Protein AF-A0A920AQN6-F1 (afdb_monomer_lite)

Radius of gyration: 15.62 Å; chains: 1; bounding box: 36×20×53 Å

Sequence (70 aa):
MVKVKGEGVLAIAKAKIKFGEQSLEKKVRKDDFKVSFKIKLKSGEGQHFQSWFEGEQINMGAYYIKILKK

pLDDT: mean 70.8, std 15.91, range [30.91, 92.75]

Foldseek 3Di:
DDPPPPDDDFFFQKKWKDWPPDIDMDGDDPPDPDDDDDDDDDDDPPIWIFIFTDGDDDGPDTDTDDDDDD

Secondary structure (DSSP, 8-state):
-----------EEEEEEEETTEEEEEE--TT-S-----------TT--EEEEEEESS--B----B-----

Structure (mmCIF, N/CA/C/O backbone):
data_AF-A0A920AQN6-F1
#
_entry.id   AF-A0A920AQN6-F1
#
loop_
_atom_site.group_PDB
_atom_site.id
_atom_site.type_symbol
_atom_site.label_atom_id
_atom_site.label_alt_id
_atom_site.label_comp_id
_atom_site.label_asym_id
_atom_site.label_entity_id
_atom_site.label_seq_id
_atom_site.pdbx_PDB_ins_code
_atom_site.Cartn_x
_atom_site.Cartn_y
_atom_site.Cartn_z
_atom_site.occupancy
_atom_site.B_iso_or_equiv
_atom_site.auth_seq_id
_atom_site.auth_comp_id
_atom_site.auth_asym_id
_atom_site.auth_atom_id
_atom_site.pdbx_PDB_model_num
ATOM 1 N N . MET A 1 1 ? -4.182 4.584 -37.908 1.00 37.38 1 MET A N 1
ATOM 2 C CA . MET A 1 1 ? -3.689 3.756 -36.782 1.00 37.38 1 MET A CA 1
ATOM 3 C C . MET A 1 1 ? -2.585 4.516 -36.068 1.00 37.38 1 MET A C 1
ATOM 5 O O . MET A 1 1 ? -1.509 4.660 -36.632 1.00 37.38 1 MET A O 1
ATOM 9 N N . VAL A 1 2 ? -2.845 5.039 -34.869 1.00 30.91 2 VAL A N 1
ATOM 10 C CA . VAL A 1 2 ? -1.802 5.685 -34.058 1.00 30.91 2 VAL A CA 1
ATOM 11 C C . VAL A 1 2 ? -1.065 4.586 -33.293 1.00 30.91 2 VAL A C 1
ATOM 13 O O . VAL A 1 2 ? -1.639 3.943 -32.419 1.00 30.91 2 VAL A O 1
ATOM 16 N N . LYS A 1 3 ? 0.196 4.327 -33.661 1.00 34.56 3 LYS A N 1
ATOM 17 C CA . LYS A 1 3 ? 1.112 3.495 -32.872 1.00 34.56 3 LYS A CA 1
ATOM 18 C C . LYS A 1 3 ? 1.517 4.297 -31.640 1.00 34.56 3 LYS A C 1
ATOM 20 O O . LYS A 1 3 ? 2.420 5.124 -31.716 1.00 34.56 3 LYS A O 1
ATOM 25 N N . VAL A 1 4 ? 0.862 4.044 -30.514 1.00 46.97 4 VAL A N 1
ATOM 26 C CA . VAL A 1 4 ? 1.384 4.472 -29.215 1.00 46.97 4 VAL A CA 1
ATOM 27 C C . VAL A 1 4 ? 2.598 3.585 -28.932 1.00 46.97 4 VAL A C 1
ATOM 29 O O . VAL A 1 4 ? 2.456 2.412 -28.594 1.00 46.97 4 VAL A O 1
ATOM 32 N N . LYS A 1 5 ? 3.809 4.111 -29.160 1.00 39.56 5 LYS A N 1
ATOM 33 C CA . LYS A 1 5 ? 5.024 3.545 -28.565 1.00 39.56 5 LYS A CA 1
ATOM 34 C C . LYS A 1 5 ? 4.827 3.659 -27.055 1.00 39.56 5 LYS A C 1
ATOM 36 O O . LYS A 1 5 ? 4.764 4.769 -26.544 1.00 39.56 5 LYS A O 1
ATOM 41 N N . GLY A 1 6 ? 4.643 2.529 -26.376 1.00 42.75 6 GLY A N 1
ATOM 42 C CA . GLY A 1 6 ? 4.539 2.477 -24.921 1.00 42.75 6 GLY A CA 1
ATOM 43 C C . GLY A 1 6 ? 5.874 2.867 -24.300 1.00 42.75 6 GLY A C 1
ATOM 44 O O . GLY A 1 6 ? 6.708 2.006 -24.035 1.00 42.75 6 GLY A O 1
ATOM 45 N N . GLU A 1 7 ? 6.095 4.167 -24.141 1.00 42.22 7 GLU A N 1
ATOM 46 C CA . GLU A 1 7 ? 7.130 4.702 -23.266 1.00 42.22 7 GLU A CA 1
ATOM 47 C C . GLU A 1 7 ? 6.851 4.208 -21.840 1.00 42.22 7 GLU A C 1
ATOM 49 O O . GLU A 1 7 ? 5.698 4.084 -21.427 1.00 42.22 7 GLU A O 1
ATOM 54 N N . GLY A 1 8 ? 7.926 3.800 -21.163 1.00 46.25 8 GLY A N 1
ATOM 55 C CA . GLY A 1 8 ? 7.953 2.864 -20.041 1.00 46.25 8 GLY A CA 1
ATOM 56 C C . GLY A 1 8 ? 6.790 2.967 -19.059 1.00 46.25 8 GLY A C 1
ATOM 57 O O . GLY A 1 8 ? 6.582 3.991 -18.413 1.00 46.25 8 GLY A O 1
ATOM 58 N N . VAL A 1 9 ? 6.085 1.846 -18.880 1.00 55.75 9 VAL A N 1
ATOM 59 C CA . VAL A 1 9 ? 5.267 1.621 -17.685 1.00 55.75 9 VAL A CA 1
ATOM 60 C C . VAL A 1 9 ? 6.163 1.910 -16.484 1.00 55.75 9 VAL A C 1
ATOM 62 O O . VAL A 1 9 ? 7.221 1.294 -16.353 1.00 55.75 9 VAL A O 1
ATOM 65 N N . LEU A 1 10 ? 5.769 2.875 -15.652 1.00 60.75 10 LEU A N 1
ATOM 66 C CA . LEU A 1 10 ? 6.491 3.228 -14.434 1.00 60.75 10 LEU A CA 1
ATOM 67 C C . LEU A 1 10 ? 6.811 1.945 -13.666 1.00 60.75 10 LEU A C 1
ATOM 69 O O . LEU A 1 10 ? 5.905 1.165 -13.369 1.00 60.75 10 LEU A O 1
ATOM 73 N N . ALA A 1 11 ? 8.096 1.704 -13.393 1.00 71.75 11 ALA A N 1
ATOM 74 C CA . ALA A 1 11 ? 8.558 0.502 -12.709 1.00 71.75 11 ALA A CA 1
ATOM 75 C C . ALA A 1 11 ? 8.161 0.559 -11.225 1.00 71.75 11 ALA A C 1
ATOM 77 O O . ALA A 1 11 ? 8.973 0.857 -10.349 1.00 71.75 11 ALA A O 1
ATOM 78 N N . ILE A 1 12 ? 6.878 0.328 -10.948 1.00 78.12 12 ILE A N 1
ATOM 79 C CA . ILE A 1 12 ? 6.332 0.201 -9.602 1.00 78.12 12 ILE A CA 1
ATOM 80 C C . ILE A 1 12 ? 6.806 -1.139 -9.047 1.00 78.12 12 ILE A C 1
ATOM 82 O O . ILE A 1 12 ? 6.467 -2.197 -9.572 1.00 78.12 12 ILE A O 1
ATOM 86 N N . ALA A 1 13 ? 7.578 -1.091 -7.966 1.00 84.88 13 ALA A N 1
ATOM 87 C CA . ALA A 1 13 ? 8.104 -2.278 -7.301 1.00 84.88 13 ALA A CA 1
ATOM 88 C C . ALA A 1 13 ? 7.288 -2.645 -6.056 1.00 84.88 13 ALA A C 1
ATOM 90 O O . ALA A 1 13 ? 7.224 -3.818 -5.670 1.00 84.88 13 ALA A O 1
ATOM 91 N N . LYS A 1 14 ? 6.673 -1.651 -5.401 1.00 88.62 14 LYS A N 1
ATOM 92 C CA . LYS A 1 14 ? 5.876 -1.853 -4.188 1.00 88.62 14 LYS A CA 1
ATOM 93 C C . LYS A 1 14 ? 4.644 -0.965 -4.161 1.00 88.62 14 LYS A C 1
ATOM 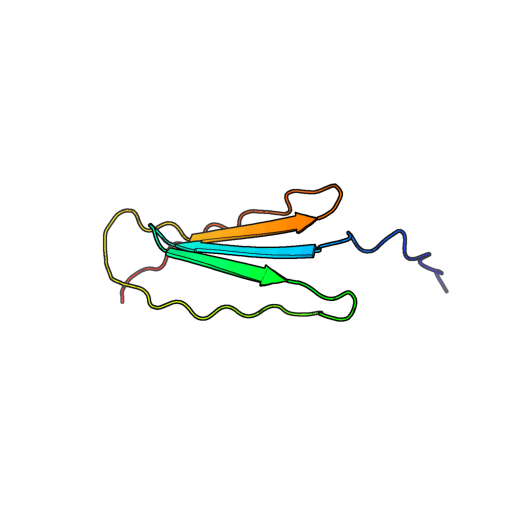95 O O . LYS A 1 14 ? 4.674 0.186 -4.583 1.00 88.62 14 LYS A O 1
ATOM 100 N N . ALA A 1 15 ? 3.589 -1.499 -3.567 1.00 87.94 15 ALA A N 1
ATOM 101 C CA . ALA A 1 15 ? 2.425 -0.751 -3.133 1.00 87.94 15 ALA A CA 1
ATOM 102 C C . ALA A 1 15 ? 2.379 -0.775 -1.606 1.00 87.94 15 ALA A C 1
ATOM 104 O O . ALA A 1 15 ? 2.666 -1.808 -0.988 1.00 87.94 15 ALA A O 1
ATOM 105 N N . LYS A 1 16 ? 2.001 0.345 -0.999 1.00 88.81 16 LYS A N 1
ATOM 106 C CA . LYS A 1 16 ? 1.869 0.478 0.449 1.00 88.81 16 LYS A CA 1
ATOM 107 C C . LYS A 1 16 ? 0.577 1.191 0.803 1.00 88.81 16 LYS A C 1
ATOM 109 O O . LYS A 1 16 ? 0.116 2.067 0.070 1.00 88.81 16 LYS A O 1
ATOM 114 N N . ILE A 1 17 ? 0.003 0.809 1.937 1.00 87.25 17 ILE A N 1
ATOM 115 C CA . ILE A 1 17 ? -1.098 1.535 2.562 1.00 87.25 17 ILE A CA 1
ATOM 116 C C . ILE A 1 17 ? -0.793 1.779 4.035 1.00 87.25 17 ILE A C 1
ATOM 118 O O . ILE A 1 17 ? -0.161 0.951 4.692 1.00 87.25 17 ILE A O 1
ATOM 122 N N . LYS A 1 18 ? -1.296 2.890 4.564 1.00 86.06 18 LYS A N 1
ATOM 123 C CA . LYS A 1 18 ? -1.278 3.216 5.987 1.00 86.06 18 LYS A CA 1
ATOM 124 C C . LYS A 1 18 ? -2.649 3.708 6.422 1.00 86.06 18 LYS A C 1
ATOM 126 O O . LYS A 1 18 ? -3.309 4.455 5.704 1.00 86.06 18 LYS A O 1
ATOM 131 N N . PHE A 1 19 ? -3.071 3.281 7.603 1.00 82.56 19 PHE A N 1
ATOM 132 C CA . PHE A 1 19 ? -4.293 3.734 8.246 1.00 82.56 19 PHE A CA 1
ATOM 133 C C . PHE A 1 19 ? -4.058 3.858 9.752 1.00 82.56 19 PHE A C 1
ATOM 135 O O . PHE A 1 19 ? -3.909 2.853 10.454 1.00 82.56 19 PHE A O 1
ATOM 142 N N . GLY A 1 20 ? -3.973 5.096 10.246 1.00 80.75 20 GLY A N 1
ATOM 143 C CA . GLY A 1 20 ? -3.492 5.357 11.606 1.00 80.75 20 GLY A CA 1
ATOM 144 C C . GLY A 1 20 ? -2.077 4.795 11.804 1.00 80.75 20 GLY A C 1
ATOM 145 O O . GLY A 1 20 ? -1.164 5.128 11.049 1.00 80.75 20 GLY A O 1
ATOM 146 N N . GLU A 1 21 ? -1.905 3.909 12.787 1.00 83.00 21 GLU A N 1
ATOM 147 C CA . GLU A 1 21 ? -0.634 3.220 13.074 1.00 83.00 21 GLU A CA 1
ATOM 148 C C . GLU A 1 21 ? -0.421 1.939 12.248 1.00 83.00 21 GLU A C 1
ATOM 150 O O . GLU A 1 21 ? 0.684 1.403 12.204 1.00 83.00 21 GLU A O 1
ATOM 155 N N . GLN A 1 22 ? -1.458 1.430 11.573 1.00 85.62 22 GLN A N 1
ATOM 156 C CA . GLN A 1 22 ? -1.347 0.208 10.776 1.00 85.62 22 GLN A CA 1
ATOM 157 C C . GLN A 1 22 ? -0.735 0.526 9.409 1.00 85.62 22 GLN A C 1
ATOM 159 O O . GLN A 1 22 ? -1.252 1.376 8.686 1.00 85.62 22 GLN A O 1
ATOM 164 N N . SER A 1 23 ? 0.326 -0.189 9.030 1.00 88.94 23 SER A N 1
ATOM 165 C CA . SER A 1 23 ? 0.972 -0.091 7.717 1.00 88.94 23 SER A CA 1
ATOM 166 C C . SER A 1 23 ? 1.076 -1.473 7.076 1.00 88.94 23 SER A C 1
ATOM 168 O O . SER A 1 23 ? 1.390 -2.450 7.756 1.00 88.94 23 SER A O 1
ATOM 170 N N . LEU A 1 24 ? 0.792 -1.565 5.777 1.00 91.06 24 LEU A N 1
ATOM 171 C CA . LEU A 1 24 ? 0.890 -2.796 4.994 1.00 91.06 24 LEU A CA 1
ATOM 172 C C . LEU A 1 24 ? 1.622 -2.518 3.683 1.00 91.06 24 LEU A C 1
ATOM 174 O O .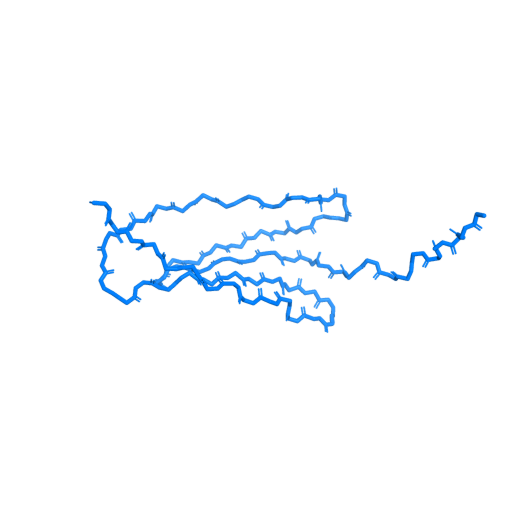 LEU A 1 24 ? 1.370 -1.505 3.032 1.00 91.06 24 LEU A O 1
ATOM 178 N N . GLU A 1 25 ? 2.466 -3.456 3.257 1.00 92.75 25 GLU A N 1
ATOM 179 C CA . GLU A 1 25 ? 3.170 -3.388 1.975 1.00 92.75 25 GLU A CA 1
ATOM 180 C C . GLU A 1 25 ? 3.034 -4.680 1.167 1.00 92.75 25 GLU A C 1
ATOM 182 O O . GLU A 1 25 ? 2.887 -5.774 1.716 1.00 92.75 25 GLU A O 1
ATOM 187 N N . LYS A 1 26 ? 3.069 -4.544 -0.161 1.00 91.50 26 LYS A N 1
ATOM 188 C CA . LYS A 1 26 ? 3.112 -5.657 -1.111 1.00 91.50 26 LYS A CA 1
ATOM 189 C C . LYS A 1 26 ? 4.071 -5.344 -2.250 1.00 91.50 26 LYS A C 1
ATOM 191 O O . LYS A 1 26 ? 4.087 -4.225 -2.758 1.00 91.50 26 LYS A O 1
ATOM 196 N N . LYS A 1 27 ? 4.839 -6.353 -2.668 1.00 90.31 27 LYS A N 1
ATOM 197 C CA . LYS A 1 27 ? 5.601 -6.302 -3.922 1.00 90.31 27 LYS A CA 1
ATOM 198 C C . LYS A 1 27 ? 4.631 -6.317 -5.103 1.00 90.31 27 LYS A C 1
ATOM 200 O O . LYS A 1 27 ? 3.625 -7.020 -5.042 1.00 90.31 27 LYS A O 1
ATOM 205 N N . VAL A 1 28 ? 4.960 -5.557 -6.138 1.00 85.44 28 VAL A N 1
ATOM 206 C CA . VAL A 1 28 ? 4.216 -5.476 -7.397 1.00 85.44 28 VAL A CA 1
ATOM 207 C C . VAL A 1 28 ? 5.057 -6.145 -8.473 1.00 85.44 28 VAL A C 1
ATOM 209 O O . VAL A 1 28 ? 6.253 -5.874 -8.589 1.00 85.44 28 VAL A O 1
ATOM 212 N N . ARG A 1 29 ? 4.457 -7.077 -9.209 1.00 83.81 29 ARG A N 1
ATOM 213 C CA . ARG A 1 29 ? 5.082 -7.735 -10.358 1.00 83.81 29 ARG A CA 1
ATOM 214 C C . ARG A 1 29 ? 4.751 -6.972 -11.635 1.00 83.81 29 ARG A C 1
ATOM 216 O O . ARG A 1 29 ? 3.789 -6.215 -11.693 1.00 83.81 29 ARG A O 1
ATOM 223 N N . LYS A 1 30 ? 5.550 -7.188 -12.678 1.00 77.94 30 LYS A N 1
ATOM 224 C CA . LYS A 1 30 ? 5.409 -6.492 -13.967 1.00 77.94 30 LYS A CA 1
ATOM 225 C C . LYS A 1 30 ? 4.046 -6.730 -14.639 1.00 77.94 30 LYS A C 1
ATOM 227 O O . LYS A 1 30 ? 3.592 -5.896 -15.412 1.00 77.94 30 LYS A O 1
ATOM 232 N N . ASP A 1 31 ? 3.433 -7.872 -14.360 1.00 81.81 31 ASP A N 1
ATOM 233 C CA . ASP A 1 31 ? 2.143 -8.334 -14.868 1.00 81.81 31 ASP A CA 1
ATOM 234 C C . ASP A 1 31 ? 0.960 -8.016 -13.935 1.00 81.81 31 ASP A C 1
ATOM 236 O O . ASP A 1 31 ? -0.196 -8.231 -14.309 1.00 81.81 31 ASP A O 1
ATOM 240 N N . ASP A 1 32 ? 1.215 -7.464 -12.745 1.00 78.88 32 ASP A N 1
ATOM 241 C CA . ASP A 1 32 ? 0.155 -7.091 -11.814 1.00 78.88 32 ASP A CA 1
ATOM 242 C C . ASP A 1 32 ? -0.573 -5.833 -12.308 1.00 78.88 32 ASP A C 1
ATOM 244 O O . ASP A 1 32 ? -0.042 -4.724 -12.295 1.00 78.88 32 ASP A O 1
ATOM 248 N N . PHE A 1 33 ? -1.847 -5.985 -12.665 1.00 76.56 33 PHE A N 1
ATOM 249 C CA . PHE A 1 33 ? -2.740 -4.860 -12.972 1.00 76.56 33 PHE A CA 1
ATOM 250 C C . PHE A 1 33 ? -3.533 -4.373 -11.745 1.00 76.56 33 PHE A C 1
ATOM 252 O O . PHE A 1 33 ? -4.224 -3.355 -11.807 1.00 76.56 33 PHE A O 1
ATOM 259 N N . LYS A 1 34 ? -3.480 -5.109 -10.623 1.00 81.25 34 LYS A N 1
ATOM 260 C CA . LYS A 1 34 ? -4.201 -4.793 -9.381 1.00 81.25 34 LYS A CA 1
ATOM 261 C C . LYS A 1 34 ? -3.470 -5.322 -8.150 1.00 81.25 34 LYS A C 1
ATOM 263 O O . LYS A 1 34 ? -3.149 -6.502 -8.066 1.00 81.25 34 LYS A O 1
ATOM 268 N N . VAL A 1 35 ? -3.364 -4.481 -7.119 1.00 81.62 35 VAL A N 1
ATOM 269 C CA . VAL A 1 35 ? -2.903 -4.872 -5.777 1.00 81.62 35 VAL A CA 1
ATOM 270 C C . VAL A 1 35 ? -4.044 -4.693 -4.783 1.00 81.62 35 VAL A C 1
ATOM 272 O O . VAL A 1 35 ? -4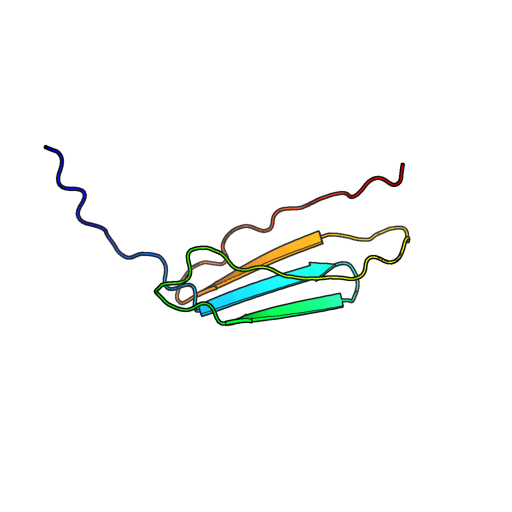.714 -3.666 -4.772 1.00 81.62 35 VAL A O 1
ATOM 275 N N . SER A 1 36 ? -4.288 -5.700 -3.944 1.00 85.56 36 SER A N 1
ATOM 276 C CA . SER A 1 36 ? -5.360 -5.658 -2.939 1.00 85.56 36 SER A CA 1
ATOM 277 C C . SER A 1 36 ? -4.802 -5.764 -1.526 1.00 85.56 36 SER A C 1
ATOM 279 O O . SER A 1 36 ? -4.004 -6.662 -1.241 1.00 85.56 36 SER A O 1
ATOM 281 N N . PHE A 1 37 ? -5.273 -4.901 -0.629 1.00 85.50 37 PHE A N 1
ATOM 282 C CA . PHE A 1 37 ? -4.959 -4.924 0.798 1.00 85.50 37 PHE A CA 1
ATOM 283 C C . PHE A 1 37 ? -6.212 -5.239 1.613 1.00 85.50 37 PHE A C 1
ATOM 285 O O . PHE A 1 37 ? -7.318 -4.860 1.235 1.00 85.50 37 PHE A O 1
ATOM 292 N N . LYS A 1 38 ? -6.034 -5.926 2.743 1.00 85.25 38 LYS A N 1
ATOM 293 C CA . LYS A 1 38 ? -7.100 -6.180 3.714 1.00 85.25 38 LYS A CA 1
ATOM 294 C C . LYS A 1 38 ? -6.661 -5.607 5.049 1.00 85.25 38 LYS A C 1
ATOM 296 O O . LYS A 1 38 ? -5.652 -6.046 5.591 1.00 85.25 38 LYS A O 1
ATOM 301 N N . ILE A 1 39 ? -7.411 -4.636 5.555 1.00 80.69 39 ILE A N 1
ATOM 302 C CA . ILE A 1 39 ? -7.111 -3.948 6.809 1.00 80.69 39 ILE A CA 1
ATOM 303 C C . ILE A 1 39 ? -8.314 -4.024 7.748 1.00 80.69 39 ILE A C 1
ATOM 305 O O . ILE A 1 39 ? -9.461 -3.955 7.304 1.00 80.69 39 ILE A O 1
ATOM 309 N N . LYS A 1 40 ? -8.058 -4.208 9.046 1.00 79.38 40 LYS A N 1
ATOM 310 C CA . LYS A 1 40 ? -9.099 -4.160 10.077 1.00 79.38 40 LYS A CA 1
ATOM 311 C C . LYS A 1 40 ? -9.157 -2.744 10.639 1.00 79.38 40 LYS A C 1
ATOM 313 O O . LYS A 1 40 ? -8.238 -2.309 11.334 1.00 79.38 40 LYS A O 1
ATOM 318 N N . LEU A 1 41 ? -10.245 -2.042 10.339 1.00 76.06 41 LEU A N 1
ATOM 319 C CA . LEU A 1 41 ? -10.490 -0.696 10.847 1.00 76.06 41 LEU A CA 1
ATOM 320 C C . LEU A 1 41 ? -10.920 -0.775 12.317 1.00 76.06 41 LEU A C 1
ATOM 322 O O . LEU A 1 41 ? -11.757 -1.601 12.682 1.00 76.06 41 LEU A O 1
ATOM 326 N N . LYS A 1 42 ? -10.361 0.094 13.156 1.00 71.94 42 LYS A N 1
ATOM 327 C CA . LYS A 1 42 ? -10.848 0.345 14.519 1.00 71.94 42 LYS A CA 1
ATOM 328 C C . LYS A 1 42 ? -11.439 1.744 14.526 1.00 71.94 42 LYS A C 1
ATOM 330 O O . LYS A 1 42 ? -10.800 2.627 13.988 1.00 71.94 42 LYS A O 1
ATOM 335 N N . SER A 1 43 ? -12.607 1.988 15.107 1.00 66.19 43 SER A N 1
ATOM 336 C CA . SER A 1 43 ? -13.120 3.364 15.181 1.00 66.19 43 SER A CA 1
ATOM 337 C C . SER A 1 43 ? -12.237 4.237 16.078 1.00 66.19 43 SER A C 1
ATOM 339 O O . SER A 1 43 ? -11.875 3.797 17.166 1.00 66.19 43 SER A O 1
ATOM 341 N N . GLY A 1 44 ? -11.940 5.461 15.651 1.00 65.88 44 GLY A N 1
ATOM 342 C CA . GLY A 1 44 ? -11.222 6.464 16.438 1.00 65.88 44 GLY A CA 1
ATOM 343 C C . GLY A 1 44 ? -11.089 7.773 15.660 1.00 65.88 44 GLY A C 1
ATOM 344 O O . GLY A 1 44 ? -11.103 7.761 14.427 1.00 65.88 44 GLY A O 1
ATOM 345 N N . GLU A 1 45 ? -11.000 8.895 16.369 1.00 63.12 45 GLU A N 1
ATOM 346 C CA . GLU A 1 45 ? -10.713 10.196 15.757 1.00 63.12 45 GLU A CA 1
ATOM 347 C C . GLU A 1 45 ? -9.294 10.219 15.162 1.00 63.12 45 GLU A C 1
ATOM 349 O O . GLU A 1 45 ? -8.408 9.491 15.607 1.00 63.12 45 GLU A O 1
ATOM 354 N N . GLY A 1 46 ? -9.081 11.025 14.117 1.00 64.62 46 GLY A N 1
ATOM 355 C CA . GLY A 1 46 ? -7.748 11.214 13.524 1.00 64.62 46 GLY A CA 1
ATOM 356 C C . GLY A 1 46 ? -7.216 10.037 12.699 1.00 64.62 46 GLY A C 1
ATOM 357 O O . GLY A 1 46 ? -6.008 9.912 12.509 1.00 64.62 46 GLY A O 1
ATOM 358 N N . GLN A 1 47 ? -8.077 9.148 12.198 1.00 71.00 47 GLN A N 1
ATOM 359 C CA . GLN A 1 47 ? -7.631 8.062 11.325 1.00 71.00 47 GLN A CA 1
ATOM 360 C C . GLN A 1 47 ? -7.622 8.484 9.856 1.00 71.00 47 GLN A C 1
ATOM 362 O O . GLN A 1 47 ? -8.659 8.716 9.235 1.00 71.00 47 GLN A O 1
ATOM 367 N N . HIS A 1 48 ? -6.412 8.558 9.310 1.00 75.25 48 HIS A N 1
ATOM 368 C CA . HIS A 1 48 ? -6.11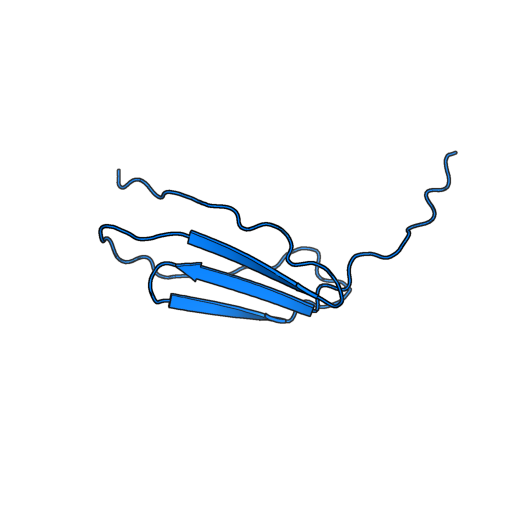5 8.984 7.949 1.00 75.25 48 HIS A CA 1
ATOM 369 C C . HIS A 1 48 ? -5.736 7.762 7.102 1.00 75.25 48 HIS A C 1
ATOM 371 O O . HIS A 1 48 ? -4.827 7.023 7.483 1.00 75.25 48 HIS A O 1
ATOM 377 N N . PHE A 1 49 ? -6.406 7.548 5.963 1.00 80.12 49 PHE A N 1
ATOM 378 C CA . PHE A 1 49 ? -5.957 6.575 4.962 1.00 80.12 49 PHE A CA 1
ATOM 379 C C . PHE A 1 49 ? -4.934 7.222 4.028 1.00 80.12 49 PHE A C 1
ATOM 381 O O . PHE A 1 49 ? -5.176 8.304 3.493 1.00 80.12 49 PHE A O 1
ATOM 388 N N . GLN A 1 50 ? -3.807 6.547 3.833 1.00 81.50 50 GLN A N 1
ATOM 389 C CA . GLN A 1 50 ? -2.763 6.921 2.890 1.00 81.50 50 GLN A CA 1
ATOM 390 C C . GLN A 1 50 ? -2.416 5.698 2.042 1.00 81.50 50 GLN A C 1
ATOM 392 O O . GLN A 1 5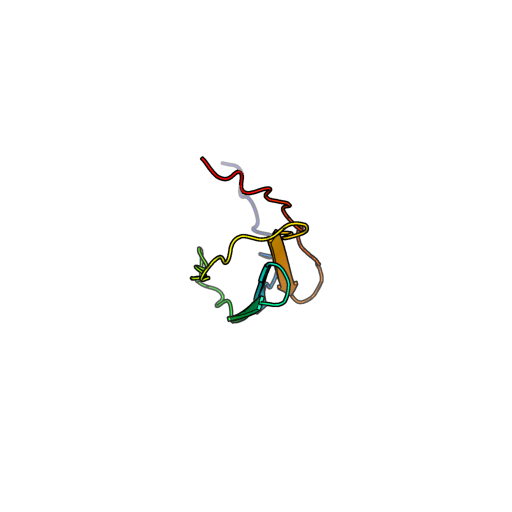0 ? -2.282 4.592 2.565 1.00 81.50 50 GLN A O 1
ATOM 397 N N . SER A 1 51 ? -2.230 5.896 0.744 1.00 82.19 51 SER A N 1
ATOM 398 C CA . SER A 1 51 ? -1.716 4.880 -0.177 1.00 82.19 51 SER A CA 1
ATOM 399 C C . SER A 1 51 ? -0.579 5.472 -0.985 1.00 82.19 51 SER A C 1
ATOM 401 O O . SER A 1 51 ? -0.668 6.629 -1.370 1.00 82.19 51 SER A O 1
ATOM 403 N N . TRP A 1 52 ? 0.466 4.712 -1.271 1.00 82.88 52 TRP A N 1
ATOM 404 C CA . TRP A 1 52 ? 1.517 5.172 -2.173 1.00 82.88 52 TRP A CA 1
ATOM 405 C C . TRP A 1 52 ? 2.187 3.989 -2.858 1.00 82.88 52 TRP A C 1
ATOM 407 O O . TRP A 1 52 ? 2.140 2.849 -2.380 1.00 82.88 52 TRP A O 1
ATOM 417 N N . PHE A 1 53 ? 2.805 4.276 -3.995 1.00 83.12 53 PHE A N 1
ATOM 418 C CA . PHE A 1 53 ? 3.628 3.329 -4.728 1.00 83.12 53 PHE A CA 1
ATOM 419 C C . PHE A 1 53 ? 5.093 3.746 -4.626 1.00 83.12 53 PHE A C 1
ATOM 421 O O . PHE A 1 53 ? 5.405 4.933 -4.685 1.00 83.12 53 PHE A O 1
ATOM 428 N N . GLU A 1 54 ? 5.981 2.767 -4.478 1.00 82.75 54 GLU A N 1
ATOM 429 C CA . GLU A 1 54 ? 7.429 2.963 -4.566 1.00 82.75 54 GLU A CA 1
ATOM 430 C C . GLU A 1 54 ? 7.933 2.303 -5.852 1.00 82.75 54 GLU A C 1
ATOM 432 O O . GLU A 1 54 ? 7.618 1.143 -6.143 1.00 82.75 54 GLU A O 1
ATOM 437 N N . GLY A 1 55 ? 8.719 3.049 -6.621 1.00 76.56 55 GLY A N 1
ATOM 438 C CA . GLY A 1 55 ? 9.288 2.640 -7.899 1.00 76.56 55 GLY A CA 1
ATOM 439 C C . GLY A 1 55 ? 10.463 3.535 -8.272 1.00 76.56 55 GLY A C 1
ATOM 440 O O . GLY A 1 55 ? 10.728 4.510 -7.569 1.00 76.56 55 GLY A O 1
ATOM 441 N N . GLU A 1 56 ? 11.160 3.202 -9.360 1.00 64.94 56 GLU A N 1
ATOM 442 C CA . GLU A 1 56 ? 12.466 3.801 -9.674 1.00 64.94 56 GLU A CA 1
ATOM 443 C C . GLU A 1 56 ? 12.469 5.335 -9.730 1.00 64.94 56 GLU A C 1
ATOM 445 O O . GLU A 1 56 ? 13.523 5.913 -9.487 1.00 64.94 56 GLU A O 1
ATOM 450 N N . GLN A 1 57 ? 11.341 6.015 -10.001 1.00 54.09 57 GLN A N 1
ATOM 451 C CA . GLN A 1 57 ? 11.357 7.478 -10.161 1.00 54.09 57 GLN A CA 1
ATOM 452 C C . GLN A 1 57 ? 10.115 8.271 -9.708 1.00 54.09 57 GLN A C 1
ATOM 454 O O . GLN A 1 57 ? 10.122 9.486 -9.882 1.00 54.09 57 GLN A O 1
ATOM 459 N N . ILE A 1 58 ? 9.056 7.687 -9.121 1.00 55.12 58 ILE A N 1
ATOM 460 C CA . ILE A 1 58 ? 7.853 8.479 -8.767 1.00 55.12 58 ILE A CA 1
ATOM 461 C C . ILE A 1 58 ? 7.198 8.019 -7.454 1.00 55.12 58 ILE A C 1
ATOM 463 O O . ILE A 1 58 ? 6.763 6.876 -7.337 1.00 55.12 58 ILE A O 1
ATOM 467 N N . ASN A 1 59 ? 7.037 8.950 -6.501 1.00 54.31 59 ASN A N 1
ATOM 468 C CA . ASN A 1 59 ? 6.046 8.857 -5.421 1.00 54.31 59 ASN A CA 1
ATOM 469 C C . ASN A 1 59 ? 4.655 9.117 -6.025 1.00 54.31 59 ASN A C 1
ATOM 471 O O . ASN A 1 59 ? 4.205 10.260 -6.117 1.00 54.31 59 ASN A O 1
ATOM 475 N N . MET A 1 60 ? 3.985 8.075 -6.519 1.00 57.97 60 MET A N 1
ATOM 476 C CA . MET A 1 60 ? 2.665 8.232 -7.139 1.00 57.97 60 MET A CA 1
ATOM 477 C C . MET A 1 60 ? 1.571 8.328 -6.070 1.00 57.97 60 MET A C 1
ATOM 479 O O . MET A 1 60 ? 1.226 7.330 -5.442 1.00 57.97 60 MET A O 1
ATOM 483 N N . GLY A 1 61 ? 1.044 9.548 -5.912 1.00 55.94 61 GLY A N 1
ATOM 484 C CA . GLY A 1 61 ? -0.312 9.889 -5.465 1.00 55.94 61 GLY A CA 1
ATOM 485 C C . GLY A 1 61 ? -0.820 9.254 -4.168 1.00 55.94 61 GLY A C 1
ATOM 486 O O . GLY A 1 61 ? -1.360 8.150 -4.178 1.00 55.94 61 GLY A O 1
ATOM 487 N N . ALA A 1 62 ? -0.779 10.020 -3.075 1.00 54.47 62 ALA A N 1
ATOM 488 C CA . ALA A 1 62 ? -1.546 9.717 -1.873 1.00 54.47 62 ALA A CA 1
ATOM 489 C C . ALA A 1 62 ? -3.020 10.098 -2.056 1.00 54.47 62 ALA A C 1
ATOM 491 O O . ALA A 1 62 ? -3.352 11.277 -2.156 1.00 54.47 62 ALA A O 1
ATOM 492 N N . TYR A 1 63 ? -3.913 9.107 -2.072 1.00 59.44 63 TYR A N 1
ATOM 493 C CA . TYR A 1 63 ? -5.353 9.352 -2.013 1.00 59.44 63 TYR A CA 1
ATOM 494 C C . TYR A 1 63 ? -5.808 9.364 -0.560 1.00 59.44 63 TYR A C 1
ATOM 496 O O . TYR A 1 63 ? -5.639 8.387 0.171 1.00 59.44 63 TYR A O 1
ATOM 504 N N . TYR A 1 64 ? -6.390 10.486 -0.150 1.00 54.41 64 TYR A N 1
ATOM 505 C CA . TYR A 1 64 ? -6.917 10.668 1.189 1.00 54.41 64 TYR A CA 1
ATOM 506 C C . TYR A 1 64 ? -8.395 10.269 1.234 1.00 54.41 64 TYR A C 1
ATOM 508 O O . TYR A 1 64 ? -9.228 10.888 0.575 1.00 54.41 64 TYR A O 1
ATOM 516 N N . ILE A 1 65 ? -8.730 9.234 2.007 1.00 61.91 65 ILE A N 1
ATOM 517 C CA . ILE A 1 65 ? -10.110 8.745 2.145 1.00 61.91 65 ILE A CA 1
ATOM 518 C C . ILE A 1 65 ? -10.559 8.941 3.595 1.00 61.91 65 ILE A C 1
ATOM 520 O O . ILE A 1 65 ? -9.997 8.337 4.509 1.00 61.91 65 ILE A O 1
ATOM 524 N N . LYS A 1 66 ? -11.593 9.769 3.808 1.00 58.31 66 LYS A N 1
ATOM 525 C CA . LYS A 1 66 ? -12.287 9.894 5.100 1.00 58.31 66 LYS A CA 1
ATOM 526 C C . LYS A 1 66 ? -13.409 8.861 5.162 1.00 58.31 66 LYS A C 1
ATOM 528 O O . LYS A 1 66 ? -14.362 8.936 4.391 1.00 58.31 66 LYS A O 1
ATOM 533 N N . ILE A 1 67 ? -13.309 7.912 6.088 1.00 63.69 67 ILE A N 1
ATOM 534 C CA . ILE A 1 67 ? -14.364 6.923 6.333 1.00 63.69 67 ILE A CA 1
ATOM 535 C C . ILE A 1 67 ? -15.324 7.509 7.373 1.00 63.69 67 ILE A C 1
ATOM 537 O O . ILE A 1 67 ? -14.937 7.733 8.517 1.00 63.69 67 ILE A O 1
ATOM 541 N N . LEU A 1 68 ? -16.567 7.785 6.975 1.00 60.34 68 LEU A N 1
ATOM 542 C CA . LEU A 1 68 ? -17.626 8.215 7.891 1.00 60.34 68 LEU A CA 1
ATOM 543 C C . LEU A 1 68 ? -18.322 6.980 8.476 1.00 60.34 68 LEU A C 1
ATOM 545 O O . LEU A 1 68 ? -18.687 6.063 7.737 1.00 60.34 68 LEU A O 1
ATOM 549 N N . LYS A 1 69 ? -18.492 6.945 9.801 1.00 61.94 69 LYS A N 1
AT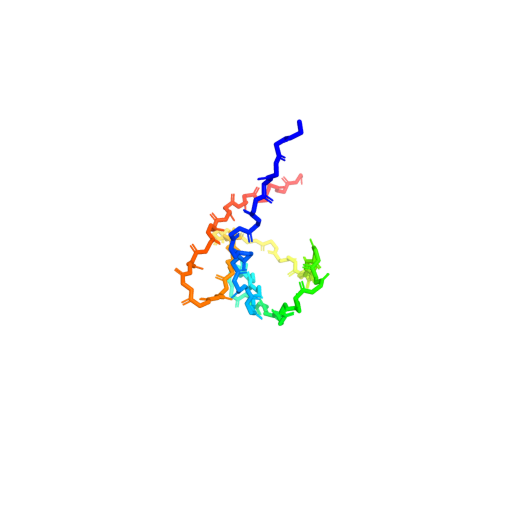OM 550 C CA . LYS A 1 69 ? -19.320 5.936 10.474 1.00 61.94 69 LYS A CA 1
ATOM 551 C C . LYS A 1 69 ? -20.787 6.228 10.116 1.00 61.94 69 LYS A C 1
ATOM 553 O O . LYS A 1 69 ? -21.182 7.390 10.181 1.00 61.94 69 LYS A O 1
ATOM 558 N N . LYS A 1 70 ? -21.540 5.212 9.682 1.00 55.41 70 LYS A N 1
ATOM 559 C CA . LYS A 1 70 ? -23.006 5.301 9.587 1.00 55.41 70 LYS A CA 1
ATOM 560 C C . LYS A 1 70 ? -23.620 5.281 10.978 1.00 55.41 70 LYS A C 1
ATOM 562 O O . LYS A 1 70 ? -23.038 4.584 11.843 1.00 55.41 70 LYS A O 1
#